Protein AF-A0A5D5AKF9-F1 (afdb_monomer)

Structure (mmCIF, N/CA/C/O backbone):
data_AF-A0A5D5AKF9-F1
#
_entry.id   AF-A0A5D5AKF9-F1
#
loop_
_atom_site.group_PDB
_atom_site.id
_atom_site.type_symbol
_atom_site.label_atom_id
_atom_site.label_alt_id
_atom_site.label_comp_id
_atom_site.label_asym_id
_atom_site.label_entity_id
_atom_site.label_seq_id
_atom_site.pdbx_PDB_ins_code
_atom_site.Cartn_x
_atom_site.Cartn_y
_atom_site.Cartn_z
_atom_site.occupancy
_atom_site.B_iso_or_equiv
_atom_site.auth_seq_id
_atom_site.auth_comp_id
_atom_site.auth_asym_id
_atom_site.auth_atom_id
_atom_site.pdbx_PDB_model_num
ATOM 1 N N . MET A 1 1 ? 1.547 -22.177 27.160 1.00 37.12 1 MET A N 1
ATOM 2 C CA . MET A 1 1 ? 0.743 -22.432 25.939 1.00 37.12 1 MET A CA 1
ATOM 3 C C . MET A 1 1 ? 0.019 -21.158 25.498 1.00 37.12 1 MET A C 1
ATOM 5 O O . MET A 1 1 ? -0.876 -20.694 26.193 1.00 37.12 1 MET A O 1
ATOM 9 N N . ARG A 1 2 ? 0.438 -20.542 24.382 1.00 45.22 2 ARG A N 1
ATOM 10 C CA . ARG A 1 2 ? -0.213 -19.356 23.790 1.00 45.22 2 ARG A CA 1
ATOM 11 C C . ARG A 1 2 ? -1.473 -19.796 23.040 1.00 45.22 2 ARG A C 1
ATOM 13 O O . ARG A 1 2 ? -1.363 -20.325 21.937 1.00 45.22 2 ARG A O 1
ATOM 20 N N . SER A 1 3 ? -2.657 -19.580 23.613 1.00 42.00 3 SER A N 1
ATOM 21 C CA . SER A 1 3 ? -3.903 -19.802 22.877 1.00 42.00 3 SER A CA 1
ATOM 22 C C . SER A 1 3 ? -4.051 -18.741 21.784 1.00 42.00 3 SER A C 1
ATOM 24 O O . SER A 1 3 ? -4.141 -17.538 22.042 1.00 42.00 3 SER A O 1
ATOM 26 N N . LYS A 1 4 ? -4.005 -19.205 20.532 1.00 48.03 4 LYS A N 1
ATOM 27 C CA . LYS A 1 4 ? -4.346 -18.420 19.346 1.00 48.03 4 LYS A CA 1
ATOM 28 C C . LYS A 1 4 ? -5.789 -17.922 19.504 1.00 48.03 4 LYS A C 1
ATOM 30 O O . LYS A 1 4 ? -6.685 -18.686 19.849 1.00 48.03 4 LYS A O 1
ATOM 35 N N . LEU A 1 5 ? -5.985 -16.621 19.309 1.00 51.09 5 LEU A N 1
ATOM 36 C CA . LEU A 1 5 ? -7.286 -15.953 19.340 1.00 51.09 5 LEU A CA 1
ATOM 37 C C . LEU A 1 5 ? -8.181 -16.506 18.223 1.00 51.09 5 LEU A C 1
ATOM 39 O O . LEU A 1 5 ? -7.954 -16.199 17.056 1.00 51.09 5 LEU A O 1
ATOM 43 N N . THR A 1 6 ? -9.209 -17.278 18.567 1.00 51.00 6 THR A N 1
ATOM 44 C CA . THR A 1 6 ? -10.341 -17.526 17.670 1.00 51.00 6 THR A CA 1
ATOM 45 C C . THR A 1 6 ? -11.195 -16.250 17.567 1.00 51.00 6 THR A C 1
ATOM 47 O O . THR A 1 6 ? -11.457 -15.607 18.593 1.00 51.00 6 THR A O 1
ATOM 50 N N . PRO A 1 7 ? -11.655 -15.862 16.361 1.00 52.81 7 PRO A N 1
ATOM 51 C CA . PRO A 1 7 ? -12.409 -14.622 16.108 1.00 52.81 7 PRO A CA 1
ATOM 52 C C . PRO A 1 7 ? -13.716 -14.495 16.914 1.00 52.81 7 PRO A C 1
ATOM 54 O O . PRO A 1 7 ? -14.239 -13.398 17.085 1.00 52.81 7 PRO A O 1
ATOM 57 N N . GLN A 1 8 ? -14.205 -15.590 17.499 1.00 51.69 8 GLN A N 1
ATOM 58 C CA . GLN A 1 8 ? -15.465 -15.639 18.242 1.00 51.69 8 GLN A CA 1
ATOM 59 C C . GLN A 1 8 ? -15.491 -14.825 19.550 1.00 51.69 8 GLN A C 1
ATOM 61 O O . GLN A 1 8 ? -16.560 -14.396 19.968 1.00 51.69 8 GLN A O 1
ATOM 66 N N . ARG A 1 9 ? -14.355 -14.559 20.219 1.00 49.59 9 ARG A N 1
ATOM 67 C CA . ARG A 1 9 ? -14.374 -13.828 21.512 1.00 49.59 9 ARG A CA 1
ATOM 68 C C . ARG A 1 9 ? -14.388 -12.301 21.394 1.00 49.59 9 ARG A C 1
ATOM 70 O O . ARG A 1 9 ? -14.595 -11.637 22.407 1.00 49.59 9 ARG A O 1
ATOM 77 N N . ILE A 1 10 ? -14.189 -11.748 20.197 1.00 51.19 10 ILE A N 1
ATOM 78 C CA . ILE A 1 10 ? -14.249 -10.294 19.954 1.00 51.19 10 ILE A CA 1
ATOM 79 C C . ILE A 1 10 ? -15.710 -9.802 19.964 1.00 51.19 10 ILE A C 1
ATOM 81 O O . ILE A 1 10 ? -15.978 -8.679 20.376 1.00 51.19 10 ILE A O 1
ATOM 85 N N . PHE A 1 11 ? -16.666 -10.679 19.651 1.00 49.16 11 PHE A N 1
ATOM 86 C CA . PHE A 1 11 ? -18.098 -10.367 19.598 1.00 49.16 11 PHE A CA 1
ATOM 87 C C . PHE A 1 11 ? -18.804 -10.265 20.960 1.00 49.16 11 PHE A C 1
ATOM 89 O O . PHE A 1 11 ? -19.999 -9.997 21.004 1.00 49.16 11 PHE A O 1
ATOM 96 N N . ARG A 1 12 ? -18.108 -10.453 22.091 1.00 50.44 12 ARG A N 1
ATOM 97 C CA . ARG A 1 12 ? -18.767 -10.466 23.412 1.00 50.44 12 ARG A CA 1
ATOM 98 C C . ARG A 1 12 ? -19.116 -9.071 23.958 1.00 50.44 12 ARG A C 1
ATOM 100 O O . ARG A 1 12 ? -19.882 -8.997 24.909 1.00 50.44 12 ARG A O 1
ATOM 107 N N . HIS A 1 13 ? -18.575 -7.996 23.370 1.00 55.00 13 HIS A N 1
ATOM 108 C CA . HIS A 1 13 ? -18.891 -6.595 23.697 1.00 55.00 13 HIS A CA 1
ATOM 109 C C . HIS A 1 13 ? -18.785 -5.708 22.433 1.00 55.00 13 HIS A C 1
ATOM 111 O O . HIS A 1 13 ? -17.779 -5.009 22.265 1.00 55.00 13 HIS A O 1
ATOM 117 N N . PRO A 1 14 ? -19.773 -5.766 21.519 1.00 58.03 14 PRO A N 1
ATOM 118 C CA . PRO A 1 14 ? -19.735 -5.048 20.240 1.00 58.03 14 PRO A CA 1
ATOM 119 C C . PRO A 1 14 ? -19.606 -3.527 20.421 1.00 58.03 14 PRO A C 1
ATOM 121 O O . PRO A 1 14 ? -18.854 -2.886 19.690 1.00 58.03 14 PRO A O 1
ATOM 124 N N . ASP A 1 15 ? -20.220 -2.962 21.458 1.00 63.56 15 ASP A N 1
ATOM 125 C CA . ASP A 1 15 ? -20.272 -1.509 21.680 1.00 63.56 15 ASP A CA 1
ATOM 126 C C . ASP A 1 15 ? -18.888 -0.900 21.952 1.00 63.56 15 ASP A C 1
ATOM 128 O O . ASP A 1 15 ? -18.549 0.181 21.468 1.00 63.56 15 ASP A O 1
ATOM 132 N N . VAL A 1 16 ? -18.033 -1.634 22.674 1.00 61.66 16 VAL A N 1
ATOM 133 C CA . VAL A 1 16 ? -16.666 -1.196 23.007 1.00 61.66 16 VAL A CA 1
ATOM 134 C C . VAL A 1 16 ? -15.758 -1.255 21.775 1.00 61.66 16 VAL A C 1
ATOM 136 O O . VAL A 1 16 ? -14.883 -0.406 21.596 1.00 61.66 16 VAL A O 1
ATOM 139 N N . PHE A 1 17 ? -15.980 -2.239 20.900 1.00 60.56 17 PHE A N 1
ATOM 140 C CA . PHE A 1 17 ? -15.263 -2.359 19.633 1.00 60.56 17 PHE A CA 1
ATOM 141 C C . PHE A 1 17 ? -15.647 -1.224 18.678 1.00 60.56 17 PHE A C 1
ATOM 143 O O . PHE A 1 17 ? -14.767 -0.548 18.147 1.00 60.56 17 PHE A O 1
ATOM 150 N N . VAL A 1 18 ? -16.947 -0.953 18.530 1.00 66.38 18 VAL A N 1
ATOM 151 C CA . VAL A 1 18 ? -17.464 0.127 17.677 1.00 66.38 18 VAL A CA 1
ATOM 152 C C . VAL A 1 18 ? -16.969 1.496 18.154 1.00 66.38 18 VAL A C 1
ATOM 154 O O . VAL A 1 18 ? -16.515 2.298 17.336 1.00 66.38 18 VAL A O 1
ATOM 157 N N . ALA A 1 19 ? -16.958 1.757 19.465 1.00 66.12 19 ALA A N 1
ATOM 158 C CA . ALA A 1 19 ? -16.438 3.008 20.019 1.00 66.12 19 ALA A CA 1
ATOM 159 C C . ALA A 1 19 ? -14.929 3.200 19.757 1.00 66.12 19 ALA A C 1
ATOM 161 O O . ALA A 1 19 ? -14.506 4.291 19.365 1.00 66.12 19 ALA A O 1
ATOM 162 N N . SER A 1 20 ? -14.115 2.146 19.910 1.00 61.50 20 SER A N 1
ATOM 163 C CA . SER A 1 20 ? -12.665 2.205 19.642 1.00 61.50 20 SER A CA 1
ATOM 164 C C . SER A 1 20 ? -12.364 2.383 18.147 1.00 61.50 20 SER A C 1
ATOM 166 O O . SER A 1 20 ? -11.511 3.201 17.786 1.00 61.50 20 SER A O 1
ATOM 168 N N . VAL A 1 21 ? -13.118 1.705 17.270 1.00 65.38 21 VAL A N 1
ATOM 169 C CA . VAL A 1 21 ? -13.037 1.885 15.810 1.00 65.38 21 VAL A CA 1
ATOM 170 C C . VAL A 1 21 ? -13.404 3.315 15.423 1.00 65.38 21 VAL A C 1
ATOM 172 O O . VAL A 1 21 ? -12.658 3.944 14.674 1.00 65.38 21 VAL A O 1
ATOM 175 N N . LYS A 1 22 ? -14.500 3.867 15.961 1.00 69.69 22 LYS A N 1
ATOM 176 C CA . LYS A 1 22 ? -14.929 5.245 15.680 1.00 69.69 22 LYS A CA 1
ATOM 177 C C . LYS A 1 22 ? -13.880 6.259 16.137 1.00 69.69 22 LYS A C 1
ATOM 179 O O . LYS A 1 22 ? -13.523 7.142 15.365 1.00 69.69 22 LYS A O 1
ATOM 184 N N . HIS A 1 23 ? -13.324 6.095 17.340 1.00 70.94 23 HIS A N 1
ATOM 185 C CA . HIS A 1 23 ? -12.282 6.978 17.869 1.00 70.94 23 HIS A CA 1
ATOM 186 C C . HIS A 1 23 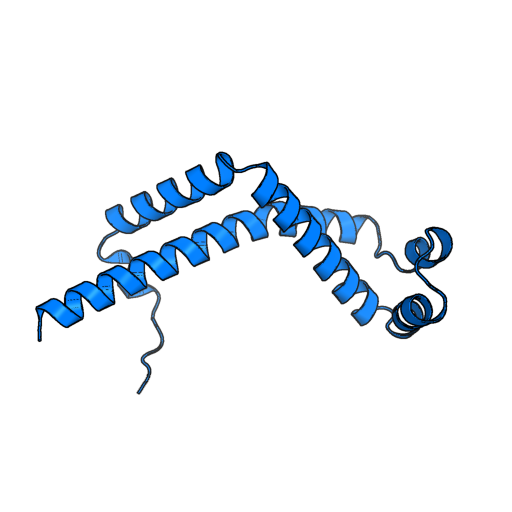? -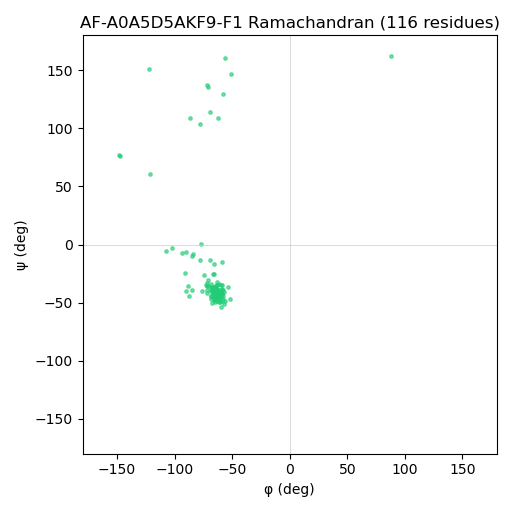11.004 6.957 17.014 1.00 70.94 23 HIS A C 1
ATOM 188 O O . HIS A 1 23 ? -10.472 8.010 16.660 1.00 70.94 23 HIS A O 1
ATOM 194 N N . HIS A 1 24 ? -10.527 5.770 16.626 1.00 65.19 24 HIS A N 1
ATOM 195 C CA . HIS A 1 24 ? -9.328 5.653 15.795 1.00 65.19 24 HIS A CA 1
ATOM 196 C C . HIS A 1 24 ? -9.560 6.097 14.348 1.00 65.19 24 HIS A C 1
ATOM 198 O O . HIS A 1 24 ? -8.681 6.734 13.774 1.00 65.19 24 HIS A O 1
ATOM 204 N N . SER A 1 25 ? -10.741 5.845 13.782 1.00 63.12 25 SER A N 1
ATOM 205 C CA . SER A 1 25 ? -11.103 6.338 12.446 1.00 63.12 25 SER A CA 1
ATOM 206 C C . SER A 1 25 ? -11.144 7.866 12.423 1.00 63.12 25 SER A C 1
ATOM 208 O O . SER A 1 25 ? -10.564 8.489 11.538 1.00 63.12 25 SER A O 1
ATOM 210 N N . TYR A 1 26 ? -11.727 8.483 13.456 1.00 65.00 26 TYR A N 1
ATOM 211 C CA . TYR A 1 26 ? -11.754 9.940 13.598 1.00 65.00 26 TYR A CA 1
ATOM 212 C C . TYR A 1 26 ? -10.345 10.528 13.754 1.00 65.00 26 TYR A C 1
ATOM 214 O O . TYR A 1 26 ? -10.044 11.595 13.225 1.00 65.00 26 TYR A O 1
ATOM 222 N N . ARG A 1 27 ? -9.441 9.813 14.434 1.00 62.94 27 ARG A N 1
ATOM 223 C CA . ARG A 1 27 ? -8.036 10.215 14.593 1.00 62.94 27 ARG A CA 1
ATOM 224 C C . ARG A 1 27 ? -7.248 10.176 13.282 1.00 62.94 27 ARG A C 1
ATOM 226 O O . ARG A 1 27 ? -6.404 11.038 13.056 1.00 62.94 27 ARG A O 1
ATOM 233 N N . VAL A 1 28 ? -7.520 9.187 12.430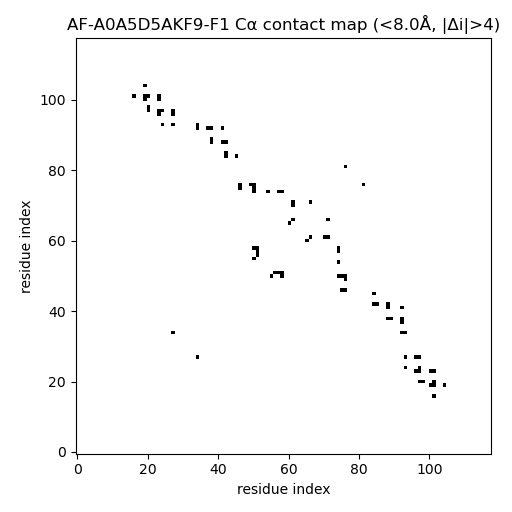 1.00 60.91 28 VAL A N 1
ATOM 234 C CA . VAL A 1 28 ? -6.938 9.087 11.081 1.00 60.91 28 VAL A CA 1
ATOM 235 C C . VAL A 1 28 ? -7.454 10.220 10.190 1.00 60.91 28 VAL A C 1
ATOM 237 O O . VAL A 1 28 ? -6.667 10.809 9.450 1.00 60.91 28 VAL A O 1
ATOM 240 N N . LEU A 1 29 ? -8.736 10.576 10.329 1.00 60.81 29 LEU A N 1
ATOM 241 C CA . LEU A 1 29 ? -9.375 11.676 9.602 1.00 60.81 29 LEU A CA 1
ATOM 242 C C . LEU A 1 29 ? -8.854 13.061 10.032 1.00 60.81 29 LEU A C 1
ATOM 244 O O . LEU A 1 29 ? -8.654 13.939 9.203 1.00 60.81 29 LEU A O 1
ATOM 248 N N . THR A 1 30 ? -8.610 13.253 11.332 1.00 61.22 30 THR A N 1
ATOM 249 C CA . THR A 1 30 ? -8.178 14.539 11.921 1.00 61.22 30 THR A CA 1
ATOM 250 C C . THR A 1 30 ? -6.672 14.790 11.846 1.00 61.22 30 THR A C 1
ATOM 252 O O . THR A 1 30 ? -6.221 15.896 12.136 1.00 61.22 30 THR A O 1
ATOM 255 N N . ARG A 1 31 ? -5.869 13.799 11.431 1.00 67.44 31 ARG A N 1
ATOM 256 C CA . ARG A 1 31 ? -4.426 13.957 11.165 1.00 67.44 31 ARG A CA 1
ATOM 257 C C . ARG A 1 31 ? -4.083 13.595 9.715 1.00 67.44 31 ARG A C 1
ATOM 259 O O . ARG A 1 31 ? -3.272 12.692 9.491 1.00 67.44 31 ARG A O 1
AT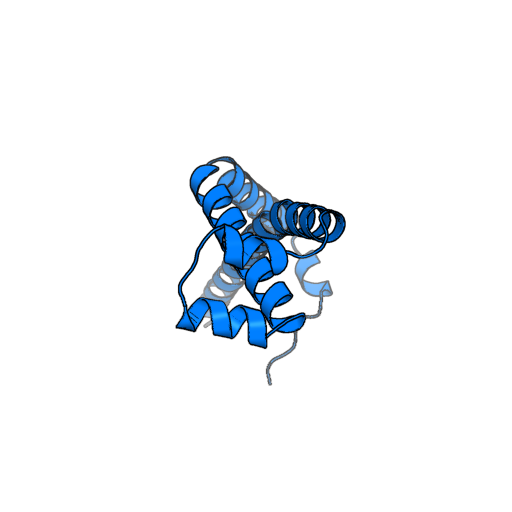OM 266 N N . PRO A 1 32 ? -4.658 14.305 8.727 1.00 64.88 32 PRO A N 1
ATOM 267 C CA . PRO A 1 32 ? -4.525 13.955 7.315 1.00 64.88 32 PRO A CA 1
ATOM 268 C C . PRO A 1 32 ? -3.069 13.987 6.842 1.00 64.88 32 PRO A C 1
ATOM 270 O O . PRO A 1 32 ? -2.670 13.135 6.060 1.00 64.88 32 PRO A O 1
ATOM 273 N N . ILE A 1 33 ? -2.245 14.893 7.383 1.00 73.62 33 ILE A N 1
ATOM 274 C CA . ILE A 1 33 ? -0.823 15.013 7.026 1.00 73.62 33 ILE A CA 1
ATOM 275 C C . ILE A 1 33 ? -0.051 13.742 7.405 1.00 73.62 33 ILE A C 1
ATOM 277 O O . ILE A 1 33 ? 0.655 13.175 6.578 1.00 73.62 33 ILE A O 1
ATOM 281 N N . HIS A 1 34 ? -0.213 13.245 8.634 1.00 74.62 34 HIS A N 1
ATOM 282 C CA . HIS A 1 34 ? 0.503 12.048 9.084 1.00 74.62 34 HIS A CA 1
ATOM 283 C C . HIS A 1 34 ? 0.013 10.788 8.355 1.00 74.62 34 HIS A C 1
ATOM 285 O O . HIS A 1 34 ? 0.804 9.899 8.040 1.00 74.62 34 HIS A O 1
ATOM 291 N N . THR A 1 35 ? -1.290 10.702 8.075 1.00 74.25 35 THR A N 1
ATOM 292 C CA . THR A 1 35 ? -1.861 9.607 7.282 1.00 74.25 35 THR A CA 1
ATOM 293 C C . THR A 1 35 ? -1.348 9.656 5.842 1.00 74.25 35 THR A C 1
ATOM 295 O O . THR A 1 35 ? -0.907 8.633 5.328 1.00 74.25 35 THR A O 1
ATOM 298 N N . GLY A 1 36 ? -1.314 10.841 5.227 1.00 79.25 36 GLY A N 1
ATOM 299 C CA . GLY A 1 36 ? -0.783 11.067 3.884 1.00 79.25 36 GLY A CA 1
ATOM 300 C C . GLY A 1 36 ? 0.692 10.691 3.769 1.00 79.25 36 GLY A C 1
ATOM 301 O O . GLY A 1 36 ? 1.046 9.890 2.909 1.00 79.25 36 GLY A O 1
ATOM 302 N N . VAL A 1 37 ? 1.540 11.157 4.694 1.00 85.94 37 VAL A N 1
ATOM 303 C CA . VAL A 1 37 ? 2.958 10.757 4.756 1.00 85.94 37 VAL A CA 1
ATOM 304 C C . VAL A 1 37 ? 3.089 9.241 4.900 1.00 85.94 37 VAL A C 1
ATOM 306 O O . VAL A 1 37 ? 3.877 8.620 4.193 1.00 85.94 37 VAL A O 1
ATOM 309 N N . SER A 1 38 ? 2.286 8.614 5.763 1.00 83.69 38 SER A N 1
ATOM 310 C CA . SER A 1 38 ? 2.324 7.161 5.937 1.00 83.69 38 SER A CA 1
ATOM 311 C C . SER A 1 38 ? 1.901 6.405 4.674 1.00 83.69 38 SER A C 1
ATOM 313 O O . SER A 1 38 ? 2.470 5.348 4.400 1.00 83.69 38 SER A O 1
ATOM 315 N N . ILE A 1 39 ? 0.930 6.916 3.910 1.00 86.69 39 ILE A N 1
ATOM 316 C CA . ILE A 1 39 ? 0.523 6.342 2.620 1.00 86.69 39 ILE A CA 1
ATOM 317 C C . ILE A 1 39 ? 1.672 6.457 1.621 1.00 86.69 39 ILE A C 1
ATOM 319 O O . ILE A 1 39 ? 2.052 5.443 1.045 1.00 86.69 39 ILE A O 1
ATOM 323 N N . VAL A 1 40 ? 2.271 7.643 1.476 1.00 86.81 40 VAL A N 1
ATOM 324 C CA . VAL A 1 40 ? 3.388 7.882 0.547 1.00 86.81 40 VAL A CA 1
ATOM 325 C C . VAL A 1 40 ? 4.577 6.979 0.870 1.00 86.81 40 VAL A C 1
ATOM 327 O O . VAL A 1 40 ? 5.082 6.294 -0.015 1.00 86.81 40 VAL A O 1
ATOM 330 N N . VAL A 1 41 ? 4.984 6.907 2.140 1.00 89.38 41 VAL A N 1
ATOM 331 C CA . VAL A 1 41 ? 6.096 6.048 2.580 1.00 89.38 41 VAL A CA 1
ATOM 332 C C . VAL A 1 41 ? 5.789 4.571 2.330 1.00 89.38 41 VAL A C 1
ATOM 334 O O . VAL A 1 41 ? 6.634 3.847 1.809 1.00 89.38 41 VAL A O 1
ATOM 337 N N . THR A 1 42 ? 4.576 4.115 2.659 1.00 87.75 42 THR A N 1
ATOM 338 C CA . THR A 1 42 ? 4.182 2.714 2.430 1.00 87.75 42 THR A CA 1
ATOM 339 C C . THR A 1 42 ? 4.150 2.392 0.941 1.00 87.75 42 THR A C 1
ATOM 341 O O . THR A 1 42 ? 4.622 1.338 0.530 1.00 87.75 42 THR A O 1
ATOM 344 N N . TYR A 1 43 ? 3.619 3.300 0.127 1.00 87.25 43 TYR A N 1
ATOM 345 C CA . TYR A 1 43 ? 3.536 3.132 -1.316 1.00 87.25 43 TYR A CA 1
ATOM 346 C C . TYR A 1 43 ? 4.921 3.080 -1.961 1.00 87.25 43 TYR A C 1
ATOM 348 O O . TYR A 1 43 ? 5.196 2.144 -2.705 1.00 87.25 43 TYR A O 1
ATOM 356 N N . ALA A 1 44 ? 5.825 3.994 -1.601 1.00 87.69 44 ALA A N 1
ATOM 357 C CA . ALA A 1 44 ? 7.212 3.964 -2.057 1.00 87.69 44 ALA A CA 1
ATOM 358 C C . ALA A 1 44 ? 7.919 2.656 -1.663 1.00 87.69 44 ALA A C 1
ATOM 360 O O . ALA A 1 44 ? 8.598 2.044 -2.483 1.00 87.69 44 ALA A O 1
ATOM 361 N N . PHE A 1 45 ? 7.709 2.183 -0.431 1.00 88.38 45 PHE A N 1
ATOM 362 C CA . PHE A 1 45 ? 8.281 0.923 0.041 1.00 88.38 45 PHE A CA 1
ATOM 363 C C . PHE A 1 45 ? 7.750 -0.294 -0.729 1.00 88.38 45 PHE A C 1
ATOM 365 O O . PHE A 1 45 ? 8.523 -1.166 -1.119 1.00 88.38 45 PHE A O 1
ATOM 372 N N . VAL A 1 46 ? 6.439 -0.353 -0.978 1.00 88.69 46 VAL A N 1
ATOM 373 C CA . VAL A 1 46 ? 5.826 -1.435 -1.761 1.00 88.69 46 VAL A CA 1
ATOM 374 C C . VAL A 1 46 ? 6.302 -1.393 -3.210 1.00 88.69 46 VAL A C 1
ATOM 376 O O . VAL A 1 46 ? 6.618 -2.440 -3.762 1.00 88.69 46 VAL A O 1
ATOM 379 N N . LEU A 1 47 ? 6.417 -0.208 -3.814 1.00 86.94 47 LEU A N 1
ATOM 380 C CA . LEU A 1 47 ? 6.984 -0.068 -5.156 1.00 86.94 47 LEU A CA 1
ATOM 381 C C . LEU A 1 47 ? 8.423 -0.566 -5.222 1.00 86.94 47 LEU A C 1
ATOM 383 O O . LEU A 1 47 ? 8.761 -1.291 -6.150 1.00 86.94 47 LEU A O 1
ATOM 387 N N . LEU A 1 48 ? 9.246 -0.235 -4.227 1.00 84.69 48 LEU A N 1
ATOM 388 C CA . LEU A 1 48 ? 10.624 -0.708 -4.155 1.00 84.69 48 LEU A CA 1
ATOM 389 C C . LEU A 1 48 ? 10.685 -2.232 -4.003 1.00 84.69 48 LEU A C 1
ATOM 391 O O . LEU A 1 48 ? 11.480 -2.879 -4.675 1.00 84.69 48 LEU A O 1
ATOM 395 N N . LEU A 1 49 ? 9.810 -2.819 -3.182 1.00 87.94 49 LEU A N 1
ATOM 396 C CA . LEU A 1 49 ? 9.671 -4.274 -3.060 1.00 87.94 49 LEU A CA 1
ATOM 397 C C . LEU A 1 49 ? 9.269 -4.936 -4.379 1.00 87.94 49 LEU A C 1
ATOM 399 O O . LEU A 1 49 ? 9.833 -5.966 -4.733 1.00 87.94 49 LEU A O 1
ATOM 403 N N . VAL A 1 50 ? 8.302 -4.360 -5.097 1.00 86.81 50 VAL A N 1
ATOM 404 C CA . VAL A 1 50 ? 7.858 -4.888 -6.391 1.00 86.81 50 VAL A CA 1
ATOM 405 C C . VAL A 1 50 ? 8.980 -4.776 -7.415 1.00 86.81 50 VAL A C 1
ATOM 407 O O . VAL A 1 50 ? 9.288 -5.774 -8.051 1.00 86.81 50 VAL A O 1
ATOM 410 N N . ALA A 1 51 ? 9.634 -3.618 -7.520 1.00 84.62 51 ALA A N 1
ATOM 41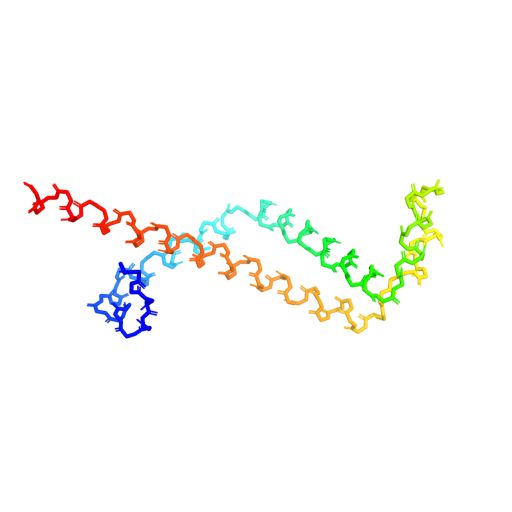1 C CA . ALA A 1 51 ? 10.767 -3.413 -8.418 1.00 84.62 51 ALA A CA 1
ATOM 412 C C . ALA A 1 51 ? 11.928 -4.370 -8.103 1.00 84.62 51 ALA A C 1
ATOM 414 O O . ALA A 1 51 ? 12.520 -4.943 -9.009 1.00 84.62 51 ALA A O 1
ATOM 415 N N . PHE A 1 52 ? 12.222 -4.600 -6.820 1.00 85.44 52 PHE A N 1
ATOM 416 C CA . PHE A 1 52 ? 13.245 -5.558 -6.401 1.00 85.44 52 PHE A CA 1
ATOM 417 C C . PHE A 1 52 ? 12.857 -7.002 -6.740 1.00 85.44 52 PHE A C 1
ATOM 419 O O . PHE A 1 52 ? 13.711 -7.796 -7.121 1.00 85.44 52 PHE A O 1
ATOM 426 N N . ALA A 1 53 ? 11.574 -7.349 -6.621 1.00 86.38 53 ALA A N 1
ATOM 427 C CA . ALA A 1 53 ? 11.078 -8.676 -6.966 1.00 86.38 53 ALA A CA 1
ATOM 428 C C . ALA A 1 53 ? 11.050 -8.925 -8.482 1.00 86.38 53 ALA A C 1
ATOM 430 O O . ALA A 1 53 ? 11.252 -10.059 -8.908 1.00 86.38 53 ALA A O 1
ATOM 431 N N . THR A 1 54 ? 10.789 -7.898 -9.296 1.00 85.00 54 THR A N 1
ATOM 432 C CA . THR A 1 54 ? 10.702 -8.028 -10.757 1.00 85.00 54 THR A CA 1
ATOM 433 C C . THR A 1 54 ? 12.046 -7.853 -11.454 1.00 85.00 54 THR A C 1
ATOM 435 O O . THR A 1 54 ? 12.292 -8.518 -12.456 1.00 85.00 54 THR A O 1
ATOM 438 N N . ASN A 1 55 ? 12.909 -6.965 -10.957 1.00 82.88 55 ASN A N 1
ATOM 439 C CA . ASN A 1 55 ? 14.210 -6.667 -11.549 1.00 82.88 55 ASN A CA 1
ATOM 440 C C . ASN A 1 55 ? 15.242 -6.282 -10.465 1.00 82.88 55 ASN A C 1
ATOM 442 O O . ASN A 1 55 ? 15.558 -5.100 -10.285 1.00 82.88 55 ASN A O 1
ATOM 446 N N . PRO A 1 56 ? 15.777 -7.271 -9.724 1.00 82.62 56 PRO A N 1
ATOM 447 C CA . PRO A 1 56 ? 16.709 -7.017 -8.627 1.00 82.62 56 PRO A CA 1
ATOM 448 C C . PRO A 1 56 ? 18.017 -6.368 -9.096 1.00 82.62 56 PRO A C 1
ATOM 450 O O . PRO A 1 56 ? 18.583 -5.554 -8.365 1.00 82.62 56 PRO A O 1
ATOM 453 N N . ASP A 1 57 ? 18.481 -6.680 -10.308 1.00 82.81 57 ASP A N 1
ATOM 454 C CA . ASP A 1 57 ? 19.732 -6.148 -10.857 1.00 82.81 57 ASP A CA 1
ATOM 455 C C . ASP A 1 57 ? 19.604 -4.667 -11.221 1.00 82.81 57 ASP A C 1
ATOM 457 O O . ASP A 1 57 ? 20.486 -3.871 -10.906 1.00 82.81 57 ASP A O 1
ATOM 461 N N . GLY A 1 58 ? 18.462 -4.256 -11.779 1.00 79.31 58 GLY A N 1
ATOM 462 C CA . GLY A 1 58 ? 18.170 -2.845 -12.028 1.00 79.31 58 GLY A CA 1
ATOM 463 C C . GLY A 1 58 ? 18.056 -2.017 -10.742 1.00 79.31 58 GLY A C 1
ATOM 464 O O . GLY A 1 58 ? 18.525 -0.880 -10.684 1.00 79.31 58 GLY A O 1
ATOM 465 N N . VAL A 1 59 ? 17.504 -2.599 -9.672 1.00 81.19 59 VAL A N 1
ATOM 466 C CA . VAL A 1 59 ? 17.450 -1.943 -8.353 1.00 81.19 59 VAL A CA 1
ATOM 467 C C . VAL A 1 59 ? 18.833 -1.858 -7.700 1.00 81.19 59 VAL A C 1
ATOM 469 O O . VAL A 1 59 ? 19.146 -0.854 -7.061 1.00 81.19 59 VAL A O 1
ATOM 472 N N . ARG A 1 60 ? 19.693 -2.867 -7.879 1.00 80.50 60 ARG A N 1
ATOM 473 C CA . ARG A 1 60 ? 21.096 -2.802 -7.435 1.00 80.50 60 ARG A CA 1
ATOM 474 C C . ARG A 1 60 ? 21.881 -1.741 -8.199 1.00 80.50 60 ARG A C 1
ATOM 476 O O . ARG A 1 60 ? 22.576 -0.950 -7.569 1.00 80.50 60 ARG A O 1
ATOM 483 N N . ALA A 1 61 ? 21.678 -1.637 -9.510 1.00 78.62 61 ALA A N 1
ATOM 484 C CA . ALA A 1 61 ? 22.302 -0.602 -10.327 1.00 78.62 61 ALA A CA 1
ATOM 485 C C . ALA A 1 61 ? 21.929 0.814 -9.853 1.00 78.62 61 ALA A C 1
ATOM 487 O O . ALA A 1 61 ? 22.801 1.677 -9.793 1.00 78.62 61 ALA A O 1
ATOM 488 N N . LEU A 1 62 ? 20.680 1.056 -9.425 1.00 77.88 62 LEU A N 1
ATOM 489 C CA . LEU A 1 62 ? 20.279 2.329 -8.797 1.00 77.88 62 LEU A CA 1
ATOM 490 C C . LEU A 1 62 ? 21.062 2.642 -7.514 1.00 77.88 62 LEU A C 1
ATOM 492 O O . LEU A 1 62 ? 21.326 3.809 -7.224 1.00 77.88 62 LEU A O 1
ATOM 496 N N . SER A 1 63 ? 21.417 1.617 -6.736 1.00 79.19 63 SER A N 1
ATOM 497 C CA . SER A 1 63 ? 22.222 1.784 -5.522 1.00 79.19 63 SER A CA 1
ATOM 498 C C . SER A 1 63 ? 23.674 2.143 -5.835 1.00 79.19 63 SER A C 1
ATOM 500 O O . SER A 1 63 ? 24.309 2.820 -5.033 1.00 79.19 63 SER A O 1
ATOM 502 N N . GLU A 1 64 ? 24.200 1.675 -6.966 1.00 80.19 64 GLU A N 1
ATOM 503 C CA . GLU A 1 64 ? 25.602 1.856 -7.360 1.00 80.19 64 GLU A CA 1
ATOM 504 C C . GLU A 1 64 ? 25.826 3.136 -8.172 1.00 80.19 64 GLU A C 1
ATOM 506 O O . GLU A 1 64 ? 26.808 3.843 -7.964 1.00 80.19 64 GLU A O 1
ATOM 511 N N . SER A 1 65 ? 24.902 3.459 -9.077 1.00 74.62 65 SER A N 1
ATOM 512 C CA . SER A 1 65 ? 25.007 4.594 -10.008 1.00 74.62 65 SER A CA 1
ATOM 513 C C . SER A 1 65 ? 24.178 5.817 -9.597 1.00 74.62 65 SER A C 1
ATOM 515 O O . SER A 1 65 ? 24.279 6.876 -10.217 1.00 74.62 65 SER A O 1
ATOM 517 N N . GLY A 1 66 ? 23.414 5.705 -8.508 1.00 70.75 66 GLY A N 1
ATOM 518 C CA . GLY A 1 66 ? 22.598 6.780 -7.955 1.00 70.75 66 GLY A CA 1
ATOM 519 C C . GLY A 1 66 ? 21.190 6.862 -8.552 1.00 70.75 66 GLY A C 1
ATOM 520 O O . GLY A 1 66 ? 20.871 6.322 -9.614 1.00 70.75 66 GLY A O 1
ATOM 521 N N . VAL A 1 67 ? 20.308 7.558 -7.830 1.00 78.25 67 VAL A N 1
ATOM 522 C CA . VAL A 1 67 ? 18.894 7.696 -8.196 1.00 78.25 67 VAL A CA 1
ATOM 523 C C . VAL A 1 67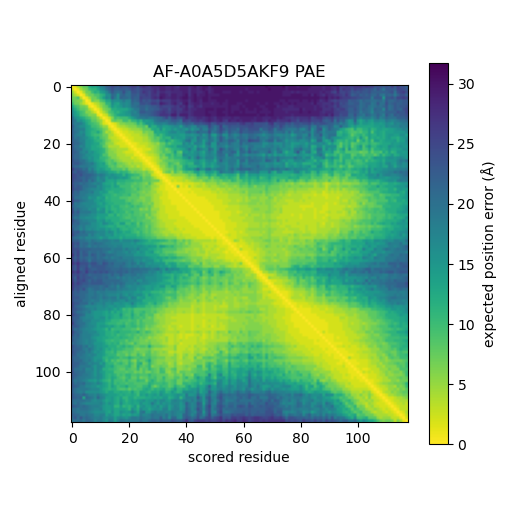 ? 18.725 8.882 -9.144 1.00 78.25 67 VAL A C 1
ATOM 525 O O . VAL A 1 67 ? 18.820 10.035 -8.730 1.00 78.25 67 VAL A O 1
ATOM 528 N N . SER A 1 68 ? 18.434 8.599 -10.413 1.00 76.56 68 SER A N 1
ATOM 529 C CA . SER A 1 68 ? 18.053 9.590 -11.421 1.00 76.56 68 SER A CA 1
ATOM 530 C C . SER A 1 68 ? 16.690 9.236 -12.007 1.00 76.56 68 SER A C 1
ATOM 532 O O . SER A 1 68 ? 16.312 8.070 -12.089 1.00 76.56 68 SER A O 1
ATOM 534 N N . ILE A 1 69 ? 15.928 10.236 -12.452 1.00 73.19 69 ILE A N 1
ATOM 535 C CA . ILE A 1 69 ? 14.599 10.011 -13.045 1.00 73.19 69 ILE A CA 1
ATOM 536 C C . ILE A 1 69 ? 14.707 9.058 -14.245 1.00 73.19 69 ILE A C 1
ATOM 538 O O . ILE A 1 69 ? 13.904 8.136 -14.377 1.00 73.19 69 ILE A O 1
ATOM 542 N N . GLY A 1 70 ? 15.749 9.220 -15.067 1.00 73.88 70 GLY A N 1
ATOM 543 C CA . GLY A 1 70 ? 15.990 8.368 -16.234 1.00 73.88 70 GLY A CA 1
ATOM 544 C C . GLY A 1 70 ? 16.304 6.908 -15.894 1.00 73.88 70 GLY A C 1
ATOM 545 O O . GLY A 1 70 ? 16.020 6.031 -16.703 1.00 73.88 70 GLY A O 1
ATOM 546 N N . THR A 1 71 ? 16.835 6.629 -14.700 1.00 73.00 71 THR A N 1
ATOM 547 C CA . THR A 1 71 ? 17.156 5.263 -14.255 1.00 73.00 71 THR A CA 1
ATOM 548 C C . THR A 1 71 ? 15.996 4.602 -13.508 1.00 73.00 71 THR A C 1
ATOM 550 O O . THR A 1 71 ? 15.881 3.381 -13.523 1.00 73.00 71 THR A O 1
ATOM 553 N N . VAL A 1 72 ? 15.088 5.384 -12.912 1.00 74.81 72 VAL A N 1
ATOM 554 C CA . VAL A 1 72 ? 13.933 4.875 -12.146 1.00 74.81 72 VAL A CA 1
ATOM 555 C C . VAL A 1 72 ? 12.732 4.543 -13.031 1.00 74.81 72 VAL A C 1
ATOM 557 O O . VAL A 1 72 ? 12.064 3.539 -12.797 1.00 74.81 72 VAL A O 1
ATOM 560 N N . VAL A 1 73 ? 12.446 5.360 -14.051 1.00 79.69 73 VAL A N 1
ATOM 561 C CA . VAL A 1 73 ? 11.302 5.154 -14.959 1.00 79.69 73 VAL A CA 1
ATOM 562 C C . VAL A 1 73 ? 11.236 3.743 -15.564 1.00 79.69 73 VAL A C 1
ATOM 564 O O . VAL A 1 73 ? 10.164 3.142 -15.496 1.00 79.69 73 VAL A O 1
ATOM 567 N N . PRO A 1 74 ? 12.327 3.164 -16.101 1.00 81.06 74 PRO A N 1
ATOM 568 C CA . PRO A 1 74 ? 12.279 1.815 -16.671 1.00 81.06 74 PRO A CA 1
ATOM 569 C C . PRO A 1 74 ? 12.092 0.699 -15.631 1.00 81.06 74 PRO A C 1
ATOM 571 O O . PRO A 1 74 ? 11.785 -0.431 -16.002 1.00 81.06 74 PRO A O 1
ATOM 574 N N . LEU A 1 75 ? 12.263 0.993 -14.339 1.00 80.12 75 LEU A N 1
ATOM 575 C CA . LEU A 1 75 ? 12.078 0.037 -13.241 1.00 80.12 75 L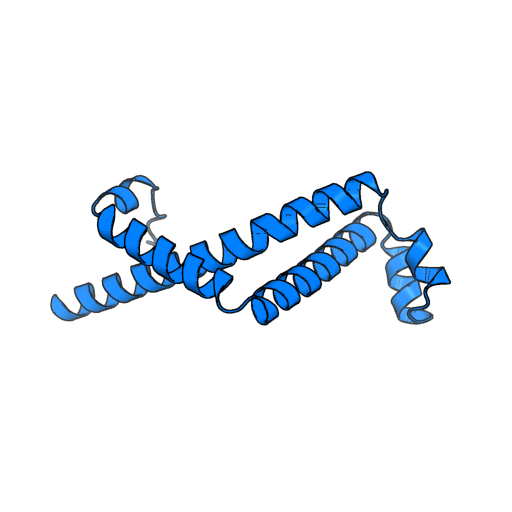EU A CA 1
ATOM 576 C C . LEU A 1 75 ? 10.670 0.090 -12.645 1.00 80.12 75 LEU A C 1
ATOM 578 O O . LEU A 1 75 ? 10.323 -0.739 -11.800 1.00 80.12 75 LEU A O 1
ATOM 582 N N . LEU A 1 76 ? 9.853 1.058 -13.068 1.00 80.19 76 LEU A N 1
ATOM 583 C CA . LEU A 1 76 ? 8.481 1.164 -12.606 1.00 80.19 76 LEU A CA 1
ATOM 584 C C . LEU A 1 76 ? 7.629 0.027 -13.190 1.00 80.19 76 LEU A C 1
ATOM 586 O O . LEU A 1 76 ? 7.688 -0.252 -14.390 1.00 80.19 76 LEU A O 1
ATOM 590 N N . PRO A 1 77 ? 6.783 -0.604 -12.358 1.00 83.06 77 PRO A N 1
ATOM 591 C CA . PRO A 1 77 ? 5.757 -1.518 -12.835 1.00 83.06 77 PRO A CA 1
ATOM 592 C C . PRO A 1 77 ? 4.821 -0.857 -13.861 1.00 83.06 77 PRO A C 1
ATOM 594 O O . PRO A 1 77 ? 4.682 0.371 -13.870 1.00 83.06 77 PRO A O 1
ATOM 597 N N . PRO A 1 78 ? 4.092 -1.655 -14.665 1.00 87.88 78 PRO A N 1
ATOM 598 C CA . PRO A 1 78 ? 3.051 -1.141 -15.548 1.00 87.88 78 PRO A CA 1
ATOM 599 C C . PRO A 1 78 ? 2.062 -0.233 -14.808 1.00 87.88 78 PRO A C 1
ATOM 601 O O . PRO A 1 78 ? 1.721 -0.482 -13.650 1.00 87.88 78 PRO A O 1
ATOM 604 N N . VAL A 1 79 ? 1.535 0.785 -15.496 1.00 86.88 79 VAL A N 1
ATOM 605 C CA . VAL A 1 79 ? 0.634 1.795 -14.904 1.00 86.88 79 VAL A CA 1
ATOM 606 C C . VAL A 1 79 ? -0.572 1.164 -14.201 1.00 86.88 79 VAL A C 1
ATOM 608 O O . VAL A 1 79 ? -0.981 1.620 -13.137 1.00 86.88 79 VAL A O 1
ATOM 611 N N . THR A 1 80 ? -1.109 0.071 -14.740 1.00 87.75 80 THR A N 1
ATOM 612 C CA . THR A 1 80 ? -2.203 -0.687 -14.116 1.00 87.75 80 THR A CA 1
ATOM 613 C C . THR A 1 80 ? -1.830 -1.214 -12.729 1.00 87.75 80 THR A C 1
ATOM 615 O O . THR A 1 80 ? -2.616 -1.086 -11.792 1.00 87.75 80 THR A O 1
ATOM 618 N N . VAL A 1 81 ? -0.614 -1.738 -12.565 1.00 86.19 81 VAL A N 1
ATOM 619 C CA . VAL A 1 81 ? -0.092 -2.206 -11.274 1.00 86.19 81 VAL A CA 1
ATOM 620 C C . VAL A 1 81 ? 0.085 -1.032 -10.316 1.00 86.19 81 VAL A C 1
ATOM 622 O O . VAL A 1 81 ? -0.308 -1.136 -9.156 1.00 86.19 81 VAL A O 1
ATOM 625 N N . LEU A 1 82 ? 0.600 0.105 -10.795 1.00 87.88 82 LEU A N 1
ATOM 626 C CA . LEU A 1 82 ? 0.742 1.321 -9.985 1.00 87.88 82 LEU A CA 1
ATOM 627 C C . LEU A 1 82 ? -0.609 1.785 -9.421 1.00 87.88 82 LEU A C 1
ATOM 629 O O . LEU A 1 82 ? -0.725 2.037 -8.223 1.00 87.88 82 LEU A O 1
ATOM 633 N N . VAL A 1 83 ? -1.653 1.833 -10.254 1.00 89.06 83 VAL A N 1
ATOM 634 C CA . VAL A 1 83 ? -3.006 2.234 -9.831 1.00 89.06 83 VAL A CA 1
ATOM 635 C C . VAL A 1 83 ? -3.579 1.265 -8.794 1.00 89.06 83 VAL A C 1
ATOM 637 O O . VAL A 1 83 ? -4.130 1.703 -7.783 1.00 89.06 83 VAL A O 1
ATOM 640 N N . VA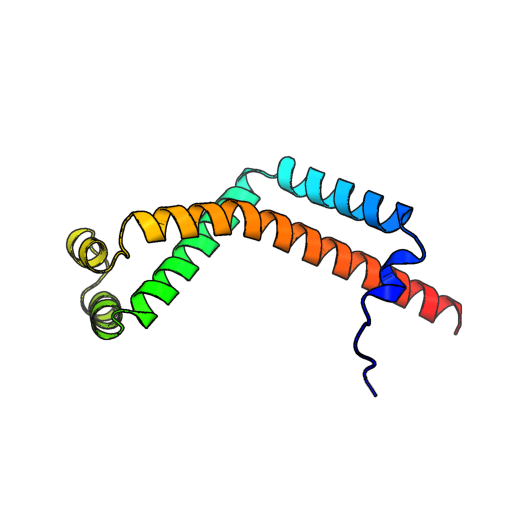L A 1 84 ? -3.413 -0.046 -8.997 1.00 91.06 84 VAL A N 1
ATOM 641 C CA . VAL A 1 84 ? -3.867 -1.064 -8.034 1.00 91.06 84 VAL A CA 1
ATOM 642 C C . VAL A 1 84 ? -3.143 -0.916 -6.696 1.00 91.06 84 VAL A C 1
ATOM 644 O O . VAL A 1 84 ? -3.784 -0.920 -5.644 1.00 91.06 84 VAL A O 1
ATOM 647 N N . LEU A 1 85 ? -1.822 -0.737 -6.721 1.00 88.56 85 LEU A N 1
ATOM 648 C CA . LEU A 1 85 ? -1.024 -0.527 -5.516 1.00 88.56 85 LEU A CA 1
ATOM 649 C C . LEU A 1 85 ? -1.413 0.769 -4.799 1.00 88.56 85 LEU A C 1
ATOM 651 O O . LEU A 1 85 ? -1.485 0.779 -3.572 1.00 88.56 85 LEU A O 1
ATOM 655 N N . ALA A 1 86 ? -1.705 1.840 -5.538 1.00 86.38 86 ALA A N 1
ATOM 656 C CA . ALA A 1 86 ? -2.139 3.111 -4.968 1.00 86.38 86 ALA A CA 1
ATOM 657 C C . ALA A 1 86 ? -3.499 2.965 -4.271 1.00 86.38 86 ALA A C 1
ATOM 659 O O . ALA A 1 86 ? -3.654 3.372 -3.121 1.00 86.38 86 ALA A O 1
ATOM 660 N N . GLY A 1 87 ? -4.468 2.308 -4.913 1.00 88.06 87 GLY A N 1
ATOM 661 C CA . GLY A 1 87 ? -5.756 2.003 -4.285 1.00 88.06 87 GLY A CA 1
ATOM 662 C C . GLY A 1 87 ? -5.594 1.145 -3.025 1.00 88.06 87 GLY A C 1
ATOM 663 O O . GLY A 1 87 ? -6.162 1.451 -1.973 1.00 88.06 87 GLY A O 1
ATOM 664 N N . ALA A 1 88 ? -4.755 0.109 -3.097 1.00 89.19 88 ALA A N 1
ATOM 665 C CA . ALA A 1 88 ? -4.488 -0.782 -1.975 1.00 89.19 88 ALA A CA 1
ATOM 666 C C . ALA A 1 88 ? -3.821 -0.066 -0.789 1.00 89.19 88 ALA A C 1
ATOM 668 O O . ALA A 1 88 ? -4.166 -0.352 0.357 1.00 89.19 88 ALA A O 1
ATOM 669 N N . THR A 1 89 ? -2.899 0.873 -1.017 1.00 87.50 89 THR A N 1
ATOM 670 C CA . THR A 1 89 ? -2.241 1.621 0.068 1.00 87.50 89 THR A CA 1
ATOM 671 C C . THR A 1 89 ? -3.139 2.697 0.663 1.00 87.50 89 THR A C 1
ATOM 673 O O . THR A 1 89 ? -3.180 2.824 1.889 1.00 87.50 89 THR A O 1
ATOM 676 N N . ILE A 1 90 ? -3.912 3.407 -0.167 1.00 86.44 90 ILE A N 1
ATOM 677 C CA . ILE A 1 90 ? -4.888 4.412 0.279 1.00 86.44 90 ILE A CA 1
ATOM 678 C C . ILE A 1 90 ? -5.912 3.793 1.234 1.00 86.44 90 ILE A C 1
ATOM 680 O O . ILE A 1 90 ? -6.267 4.421 2.226 1.00 86.44 90 ILE A O 1
ATOM 684 N N . VAL A 1 91 ? -6.355 2.557 0.984 1.00 86.62 91 VAL A N 1
ATOM 685 C CA . VAL A 1 91 ? -7.310 1.857 1.860 1.00 86.62 91 VAL A CA 1
ATOM 686 C C . VAL A 1 91 ? -6.599 1.094 2.982 1.00 86.62 91 VAL A C 1
ATOM 688 O O . VAL A 1 91 ? -6.996 1.150 4.148 1.00 86.62 91 VAL A O 1
ATOM 691 N N . GLY A 1 92 ? -5.518 0.388 2.655 1.00 81.81 92 GLY A N 1
ATOM 692 C CA . GLY A 1 92 ? -4.824 -0.515 3.569 1.00 81.81 92 GLY A CA 1
ATOM 693 C C . GLY A 1 92 ? -4.140 0.195 4.735 1.00 81.81 92 GLY A C 1
ATOM 694 O O . GLY A 1 92 ? -4.170 -0.310 5.859 1.00 81.81 92 GLY A O 1
ATOM 695 N N . VAL A 1 93 ? -3.563 1.382 4.515 1.00 83.69 93 VAL A N 1
ATOM 696 C CA . VAL A 1 93 ? -2.876 2.142 5.574 1.00 83.69 93 VAL A CA 1
ATOM 697 C C . VAL A 1 93 ? -3.862 2.643 6.647 1.00 83.69 93 VAL A C 1
ATOM 699 O O . VAL A 1 93 ? -3.637 2.357 7.831 1.00 83.69 93 VAL A O 1
ATOM 702 N N . PRO A 1 94 ? -4.989 3.300 6.308 1.00 78.62 94 PRO A N 1
ATOM 703 C CA . PRO A 1 94 ? -6.041 3.627 7.274 1.00 78.62 94 PRO A CA 1
ATOM 704 C C . PRO A 1 94 ? -6.585 2.402 8.014 1.00 78.62 94 PRO A C 1
ATOM 706 O O . PRO A 1 94 ? -6.627 2.385 9.244 1.00 78.62 94 PRO A O 1
ATOM 709 N N . VAL A 1 95 ? -6.929 1.328 7.298 1.00 81.75 95 VAL A N 1
ATOM 710 C CA . VAL A 1 95 ? -7.471 0.112 7.928 1.00 81.75 95 VAL A CA 1
ATOM 711 C C . VAL A 1 95 ? -6.454 -0.515 8.888 1.00 81.75 95 VAL A C 1
ATOM 713 O O . VAL A 1 95 ? -6.805 -0.920 10.001 1.00 81.75 95 VAL A O 1
ATOM 716 N N . GLY A 1 96 ? -5.177 -0.558 8.505 1.00 78.94 96 GLY A N 1
ATOM 717 C CA . GLY A 1 96 ? -4.095 -1.095 9.327 1.00 78.94 96 GLY A CA 1
ATOM 718 C C . GLY A 1 96 ? -3.816 -0.260 10.577 1.00 78.94 96 GLY A C 1
ATOM 719 O O . GLY A 1 96 ? -3.599 -0.818 11.658 1.00 78.94 96 GLY A O 1
ATOM 720 N N . THR A 1 97 ? -3.856 1.069 10.466 1.00 79.69 97 THR A N 1
ATOM 721 C CA . THR A 1 97 ? -3.667 1.976 11.612 1.00 79.69 97 THR A CA 1
ATOM 722 C C . THR A 1 97 ? -4.811 1.857 12.617 1.00 79.69 97 THR A C 1
ATOM 724 O O . THR A 1 97 ? -4.545 1.685 13.811 1.00 79.69 97 THR A O 1
ATOM 727 N N . VAL A 1 98 ? -6.062 1.824 12.147 1.00 74.69 98 VAL A N 1
ATOM 728 C CA . VAL A 1 98 ? -7.245 1.590 12.993 1.00 74.69 98 VAL A CA 1
ATOM 729 C C . VAL A 1 98 ? -7.168 0.217 13.663 1.00 74.69 98 VAL A C 1
ATOM 731 O O . VAL A 1 98 ? -7.270 0.116 14.886 1.00 74.69 98 VAL A O 1
ATOM 734 N N . SER A 1 99 ? -6.888 -0.841 12.899 1.00 74.75 99 SER A N 1
ATOM 735 C CA . SER A 1 99 ? -6.811 -2.214 13.420 1.00 74.75 99 SER A CA 1
ATOM 736 C C . SER A 1 99 ? -5.724 -2.388 14.485 1.00 74.75 99 SER A C 1
ATOM 738 O O . SER A 1 99 ? -5.925 -3.086 15.486 1.00 74.75 99 SER A O 1
ATOM 740 N N . ARG A 1 100 ? -4.559 -1.746 14.304 1.00 76.62 100 ARG A N 1
ATOM 741 C CA . ARG A 1 100 ? -3.476 -1.741 15.303 1.00 76.62 100 ARG A CA 1
ATOM 742 C C . ARG A 1 100 ? -3.878 -0.998 16.575 1.00 76.62 100 ARG A C 1
ATOM 744 O O . ARG A 1 100 ? -3.562 -1.485 17.661 1.00 76.62 100 ARG A O 1
ATOM 751 N N . GLY A 1 101 ? -4.569 0.134 16.446 1.00 72.31 101 GLY A N 1
ATOM 752 C CA . GLY A 1 101 ? -5.103 0.902 17.571 1.00 72.31 101 GLY A CA 1
ATOM 753 C C . GLY A 1 101 ? -6.074 0.085 18.418 1.00 72.31 101 GLY A C 1
ATOM 754 O O . GLY A 1 101 ? -5.825 -0.151 19.599 1.00 72.31 101 GLY A O 1
ATOM 755 N N . VAL A 1 102 ? -7.095 -0.485 17.775 1.00 73.81 102 VAL A N 1
ATOM 756 C CA . VAL A 1 102 ? -8.111 -1.321 18.435 1.00 73.81 102 VAL A CA 1
ATOM 757 C C . VAL A 1 102 ? -7.480 -2.530 19.135 1.00 73.81 102 VAL A C 1
ATOM 759 O O . VAL A 1 102 ? -7.809 -2.842 20.281 1.00 73.81 102 VAL A O 1
ATOM 762 N N . ARG A 1 103 ? -6.517 -3.209 18.495 1.00 75.00 103 ARG A N 1
ATOM 763 C CA . ARG A 1 103 ? -5.795 -4.327 19.131 1.00 75.00 103 ARG A CA 1
ATOM 764 C C . ARG A 1 103 ? -5.036 -3.901 20.389 1.00 75.00 103 ARG A C 1
ATOM 766 O O . ARG A 1 103 ? -5.033 -4.652 21.369 1.00 75.00 103 ARG A O 1
ATOM 773 N N . ARG A 1 104 ? -4.381 -2.736 20.371 1.00 75.25 104 ARG A N 1
ATOM 774 C CA . ARG A 1 104 ? -3.664 -2.200 21.539 1.00 75.25 104 ARG A CA 1
ATOM 775 C C . ARG A 1 104 ? -4.631 -1.885 22.675 1.00 75.25 104 ARG A C 1
ATOM 777 O O . ARG A 1 104 ? -4.396 -2.363 23.787 1.00 75.25 104 ARG A O 1
ATOM 784 N N . ASP A 1 105 ? -5.738 -1.207 22.389 1.00 73.44 105 ASP A N 1
ATOM 785 C CA . ASP A 1 105 ? -6.758 -0.866 23.385 1.00 73.44 105 ASP A CA 1
ATOM 786 C C . ASP A 1 105 ? -7.302 -2.124 24.071 1.00 73.44 105 ASP A C 1
ATOM 788 O O . ASP A 1 105 ? -7.206 -2.257 25.294 1.00 73.44 105 ASP A O 1
ATOM 792 N N . LEU A 1 106 ? -7.730 -3.120 23.288 1.00 72.00 106 LEU A N 1
ATOM 793 C CA . LEU A 1 106 ? -8.248 -4.390 23.807 1.00 72.00 106 LEU A CA 1
ATOM 794 C C . LEU A 1 106 ? -7.218 -5.142 24.669 1.00 72.00 106 LEU A C 1
ATOM 796 O O . LEU A 1 106 ? -7.563 -5.722 25.705 1.00 72.00 106 LEU A O 1
ATOM 800 N N . SER A 1 107 ? -5.939 -5.124 24.277 1.00 72.62 107 SER A N 1
ATOM 801 C CA . SER A 1 107 ? -4.865 -5.745 25.065 1.00 72.62 107 SER A CA 1
ATOM 802 C C . SER A 1 107 ? -4.618 -5.036 26.403 1.00 72.62 107 SER A C 1
ATOM 804 O O . SER A 1 107 ? -4.372 -5.694 27.419 1.00 72.62 107 SER A O 1
ATOM 806 N N . SER A 1 108 ? -4.735 -3.705 26.427 1.00 72.19 108 SER A N 1
ATOM 807 C CA . SER A 1 108 ? -4.513 -2.885 27.619 1.00 72.19 108 SER A CA 1
ATOM 808 C C . SER A 1 108 ? -5.642 -3.049 28.645 1.00 72.19 108 SER A C 1
ATOM 810 O O . SER A 1 108 ? -5.377 -3.244 29.836 1.00 72.19 108 SER A O 1
ATOM 812 N N . SER A 1 109 ? -6.900 -3.095 28.188 1.00 64.88 109 SER A N 1
ATOM 813 C CA . SER A 1 109 ? -8.068 -3.330 29.043 1.00 64.88 109 SER A CA 1
ATOM 814 C C . SER A 1 109 ? -8.025 -4.716 29.689 1.00 64.88 109 SER A C 1
ATOM 816 O O . SER A 1 109 ? -8.407 -4.878 30.850 1.00 64.88 109 SER A O 1
ATOM 818 N N . ARG A 1 110 ? -7.500 -5.721 28.973 1.00 63.12 110 ARG A N 1
ATOM 819 C CA . ARG A 1 110 ? -7.332 -7.083 29.497 1.00 63.12 110 ARG A CA 1
ATOM 820 C C . ARG A 1 110 ? -6.273 -7.156 30.599 1.00 63.12 110 ARG A C 1
ATOM 822 O O . ARG A 1 110 ? -6.545 -7.758 31.633 1.00 63.12 110 ARG A O 1
ATOM 829 N N . ARG A 1 111 ? -5.116 -6.499 30.424 1.00 66.50 111 ARG A N 1
ATOM 830 C CA . ARG A 1 111 ? -4.070 -6.421 31.466 1.00 66.50 111 ARG A CA 1
ATOM 831 C C . ARG A 1 111 ? -4.578 -5.749 32.742 1.00 66.50 111 ARG A C 1
ATOM 833 O O . ARG A 1 111 ? -4.305 -6.238 33.832 1.00 66.50 111 ARG A O 1
ATOM 840 N N . ARG A 1 112 ? -5.359 -4.670 32.614 1.00 61.41 112 ARG A N 1
ATOM 841 C CA . ARG A 1 112 ? -5.974 -3.994 33.771 1.00 61.41 112 ARG A CA 1
ATOM 842 C C . ARG A 1 112 ? -6.992 -4.871 34.501 1.00 61.41 112 ARG A C 1
ATOM 844 O O . ARG A 1 112 ? -7.025 -4.848 35.724 1.00 61.41 112 ARG A O 1
ATOM 851 N N . ARG A 1 113 ? -7.801 -5.657 33.779 1.00 60.94 113 ARG A N 1
ATOM 852 C CA . ARG A 1 113 ? -8.737 -6.611 34.403 1.00 60.94 113 ARG A CA 1
ATOM 853 C C . ARG A 1 113 ? -8.025 -7.773 35.090 1.00 60.94 113 ARG A C 1
ATOM 855 O O . ARG A 1 113 ? -8.518 -8.239 36.106 1.00 60.94 113 ARG A O 1
ATOM 862 N N . GLN A 1 114 ? -6.897 -8.228 34.549 1.00 67.19 114 GLN A N 1
ATOM 863 C CA . GLN A 1 114 ? -6.117 -9.312 35.143 1.00 67.19 114 GLN A CA 1
ATOM 864 C C . GLN A 1 114 ? -5.468 -8.877 36.466 1.00 67.19 114 GLN A C 1
ATOM 866 O O . GLN A 1 114 ? -5.651 -9.560 37.459 1.00 67.19 114 GLN A O 1
ATOM 871 N N . ARG A 1 115 ? -4.872 -7.677 36.519 1.00 65.00 115 ARG A N 1
ATOM 872 C CA . ARG A 1 115 ? -4.311 -7.092 37.756 1.00 65.00 115 ARG A CA 1
ATOM 873 C C . ARG A 1 115 ? -5.326 -6.751 38.852 1.00 65.00 115 ARG A C 1
ATOM 875 O O . ARG A 1 115 ? -4.920 -6.466 39.961 1.00 65.00 115 ARG A O 1
ATOM 882 N N . ARG A 1 116 ? -6.623 -6.676 38.536 1.00 64.50 116 ARG A N 1
ATOM 883 C CA . ARG A 1 116 ? -7.690 -6.474 39.538 1.00 64.50 116 ARG A CA 1
ATOM 884 C C . ARG A 1 116 ? -8.242 -7.789 40.097 1.00 64.50 116 ARG A C 1
ATOM 886 O O . ARG A 1 116 ? -9.137 -7.751 40.931 1.00 64.50 116 ARG A O 1
ATOM 893 N N . ARG A 1 117 ? -7.818 -8.927 39.542 1.00 58.84 117 ARG A N 1
ATOM 894 C CA . ARG A 1 117 ? -8.223 -10.275 39.968 1.00 58.84 117 ARG A CA 1
ATOM 895 C C . ARG A 1 117 ? -7.107 -11.015 40.710 1.00 58.84 117 ARG A C 1
ATOM 897 O O . ARG A 1 117 ? -7.346 -12.132 41.153 1.00 58.84 117 ARG A O 1
ATOM 904 N N . GLU A 1 118 ? -5.931 -10.405 40.768 1.00 57.12 118 GLU A N 1
ATOM 905 C CA . GLU A 1 118 ? -4.818 -10.729 41.662 1.00 57.12 118 GLU A CA 1
ATOM 906 C C . GLU A 1 118 ? -4.921 -9.790 42.867 1.00 57.12 118 GLU A C 1
ATOM 908 O O . GLU A 1 118 ? -4.655 -10.262 43.989 1.00 57.12 118 GLU A O 1
#

Nearest PDB structures (foldseek):
  7nkk-assembly1_P  TM=2.787E-01  e=7.195E+00  Mycolicibacterium smegmatis MC2 155

Organism: NCBI:txid2448032

Sequence (118 aa):
MRSKLTPQRIFRHPDVFVASVKHHSYRVLTRPIHTGVSIVVTYAFVLLLVAFATNPDGVRALSESGVSIGTVVPLLPPVTVLVVLAGATIVGVPVGTVSRGVRRDLSSSRRRRQRRRE

Solvent-accessible surface area (backbone atoms only — not comparable to full-atom values): 6814 Å² total; per-residue (Å²): 133,86,79,77,84,64,80,75,69,67,67,79,50,56,68,64,54,52,52,44,48,51,54,39,49,51,51,50,67,74,36,51,68,64,48,48,52,50,32,52,54,51,43,53,51,51,50,50,52,50,27,40,72,76,37,47,66,64,50,49,46,37,74,74,75,48,89,44,72,83,68,48,60,84,53,54,69,60,69,70,55,50,52,52,50,50,55,49,31,67,51,45,48,58,52,50,5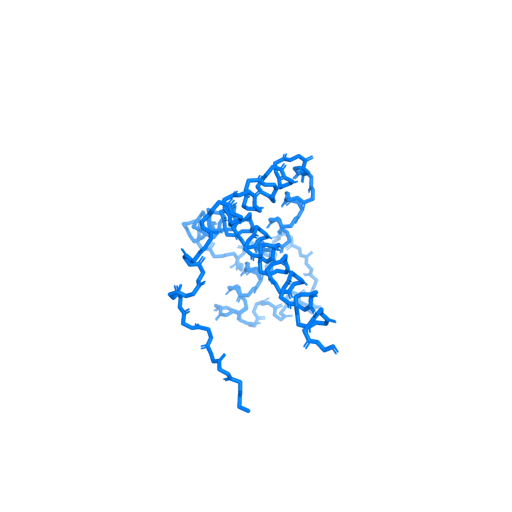4,33,52,52,49,44,53,50,52,58,54,52,56,50,54,57,56,53,66,73,75,109

Foldseek 3Di:
DDDDDDPVVVPPCVPLLVVLLVVLLVVCVVCVVVLVVQLVVVLVVVQLVVLCVVPVPLSVVCVVVHDDPVSVVVSGDDPVVSVVSSVCSNPVSSVVSSVVRSVVVVVVVVVVVVVVVD

pLDDT: mean 73.49, std 12.57, range [37.12, 91.06]

Mean predicted aligned error: 12.1 Å

Secondary structure (DSSP, 8-state):
------GGGGGG-HHHHHHHHHHHHHHHHH-HHHHHHHHHHHHHHHHHHHHHHH-HHHHHHHHHH---HHHHGGGSPPHHHHHHHHHHHHHHHHHHHHHHHHHHHHHHHHHHHHTT--

Radius of gyration: 20.42 Å; Cα contacts (8 Å, |Δi|>4): 49; chains: 1; bounding box: 46×37×58 Å